Protein AF-A0A7J3ZK32-F1 (afdb_monomer_lite)

Organism: NCBI:txid683846

pLDDT: mean 95.5, std 4.34, range [62.19, 98.19]

Sequence (78 aa):
MSYLQELKDRIAPELASKGIKVLPKGSSVLRVVKDTEVVMTISDRGDYVELDYKGKSYKYDKWYTKPEHLAKVILGQF

Foldseek 3Di:
DDQVVLLCVLQAVLVVVVVWHWDDDPDFKIFIADPNDGQWIWGHPPQWIWIQHPNDIDIGGCVPQGSVNVSVVVSVVD

Structure (mmCIF, N/CA/C/O backbone):
data_AF-A0A7J3ZK32-F1
#
_entry.id   AF-A0A7J3ZK32-F1
#
loop_
_atom_site.group_PDB
_atom_site.id
_atom_site.type_symbol
_atom_site.label_atom_id
_atom_site.label_alt_id
_atom_site.label_comp_id
_atom_site.label_asym_id
_atom_site.label_entity_id
_atom_site.label_seq_id
_atom_site.pdbx_PDB_ins_code
_atom_site.Cartn_x
_atom_site.Cartn_y
_atom_site.Cartn_z
_atom_site.occu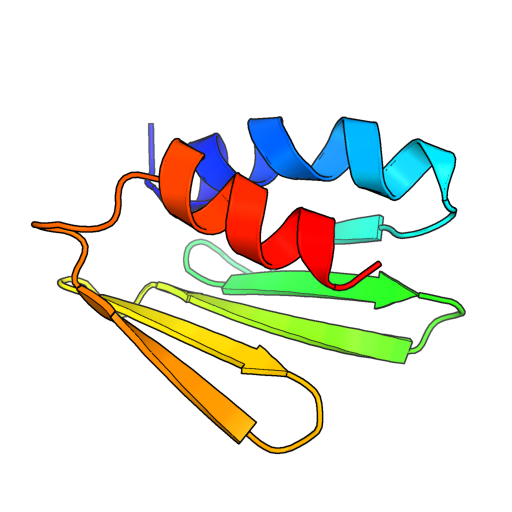pancy
_atom_site.B_iso_or_equiv
_atom_site.auth_seq_id
_atom_site.auth_comp_id
_atom_site.auth_asym_id
_atom_site.auth_atom_id
_atom_site.pdbx_PDB_model_num
ATOM 1 N N . MET A 1 1 ? 16.775 -7.706 -2.416 1.00 62.19 1 MET A N 1
ATOM 2 C CA . MET A 1 1 ? 15.675 -7.098 -1.632 1.00 62.19 1 MET A CA 1
ATOM 3 C C . MET A 1 1 ? 14.538 -6.807 -2.602 1.00 62.19 1 MET A C 1
ATOM 5 O O . MET A 1 1 ? 14.833 -6.294 -3.673 1.00 62.19 1 MET A O 1
ATOM 9 N N . SER A 1 2 ? 13.299 -7.223 -2.323 1.00 89.38 2 SER A N 1
ATOM 10 C CA . SER A 1 2 ? 12.166 -7.002 -3.240 1.00 89.38 2 SER A CA 1
ATOM 11 C C . SER A 1 2 ? 11.461 -5.676 -2.944 1.00 89.38 2 SER A C 1
ATOM 13 O O . SER A 1 2 ? 11.504 -5.193 -1.813 1.00 89.38 2 SER A O 1
ATOM 15 N N . TYR A 1 3 ? 10.772 -5.117 -3.945 1.00 94.00 3 TYR A N 1
ATOM 16 C CA . TYR A 1 3 ? 10.000 -3.875 -3.812 1.00 94.00 3 TYR A CA 1
ATOM 17 C C . TYR A 1 3 ? 9.032 -3.922 -2.618 1.00 94.00 3 TYR A C 1
ATOM 19 O O . TYR A 1 3 ? 8.992 -3.002 -1.805 1.00 94.00 3 TYR A O 1
ATOM 27 N N . LEU A 1 4 ? 8.269 -5.015 -2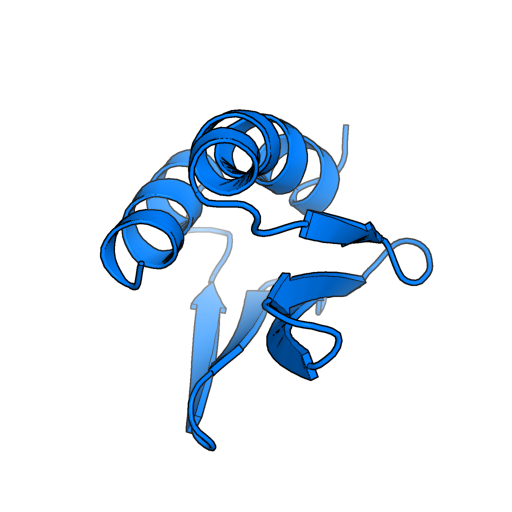.482 1.00 95.19 4 LEU A N 1
ATOM 28 C CA . LEU A 1 4 ? 7.315 -5.175 -1.381 1.00 95.19 4 LEU A CA 1
ATOM 29 C C . LEU A 1 4 ? 7.983 -5.363 -0.021 1.00 95.19 4 LEU A C 1
ATOM 31 O O . LEU A 1 4 ? 7.413 -4.938 0.979 1.00 95.19 4 LEU A O 1
ATOM 35 N N . GLN A 1 5 ? 9.166 -5.977 0.039 1.00 95.12 5 GLN A N 1
ATOM 36 C CA . GLN A 1 5 ? 9.892 -6.092 1.300 1.00 95.12 5 GLN A CA 1
ATOM 37 C C . GLN A 1 5 ? 10.299 -4.702 1.797 1.00 95.12 5 GLN A C 1
ATOM 39 O O . GLN A 1 5 ? 9.977 -4.345 2.925 1.00 95.12 5 GLN A O 1
ATOM 44 N N . GLU A 1 6 ? 10.895 -3.884 0.925 1.00 96.06 6 GLU A N 1
ATOM 45 C CA . GLU A 1 6 ? 11.266 -2.510 1.273 1.00 96.06 6 GLU A CA 1
ATOM 46 C C . GLU A 1 6 ? 10.038 -1.659 1.631 1.00 96.06 6 GLU A C 1
ATOM 48 O O . GLU A 1 6 ? 10.060 -0.895 2.595 1.00 96.06 6 GLU A O 1
ATOM 53 N N . LEU A 1 7 ? 8.935 -1.813 0.890 1.00 96.88 7 LEU A N 1
ATOM 54 C CA . LEU A 1 7 ? 7.683 -1.132 1.205 1.00 96.88 7 LEU A CA 1
ATOM 55 C C . LEU A 1 7 ? 7.174 -1.517 2.598 1.00 96.88 7 LEU A C 1
ATOM 57 O O . LEU A 1 7 ? 6.849 -0.634 3.389 1.00 96.88 7 LEU A O 1
ATOM 61 N N . LYS A 1 8 ? 7.129 -2.820 2.908 1.00 96.81 8 LYS A N 1
ATOM 62 C CA . LYS A 1 8 ? 6.694 -3.348 4.207 1.00 96.81 8 LYS A CA 1
ATOM 63 C C . LYS A 1 8 ? 7.543 -2.789 5.344 1.00 96.81 8 LYS A C 1
ATOM 65 O O . LYS A 1 8 ? 6.971 -2.354 6.339 1.00 96.81 8 LYS A O 1
ATOM 70 N N . ASP A 1 9 ? 8.864 -2.775 5.186 1.00 96.62 9 ASP A N 1
ATOM 71 C CA . ASP A 1 9 ? 9.798 -2.298 6.212 1.00 96.62 9 ASP A CA 1
ATOM 72 C C . ASP A 1 9 ? 9.573 -0.813 6.546 1.00 96.62 9 ASP A C 1
ATOM 74 O O . ASP A 1 9 ? 9.780 -0.394 7.683 1.00 96.62 9 ASP A O 1
ATOM 78 N N . ARG A 1 10 ? 9.068 -0.030 5.584 1.00 96.81 10 ARG A N 1
ATOM 79 C CA . ARG A 1 10 ? 8.722 1.387 5.766 1.00 96.81 10 ARG A CA 1
ATOM 80 C C . ARG A 1 10 ? 7.348 1.606 6.401 1.00 96.81 10 ARG A C 1
ATOM 82 O O . ARG A 1 10 ? 7.200 2.522 7.199 1.00 96.81 10 ARG A O 1
ATOM 89 N N . ILE A 1 11 ? 6.334 0.812 6.041 1.00 97.69 11 ILE A N 1
ATOM 90 C CA . ILE A 1 11 ? 4.951 1.048 6.505 1.00 97.69 11 ILE A CA 1
ATOM 91 C C . I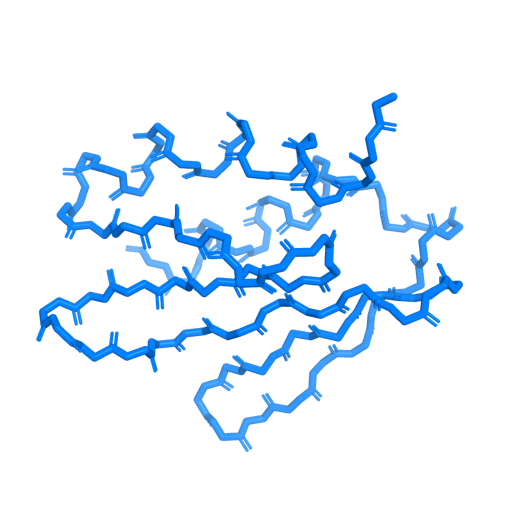LE A 1 11 ? 4.592 0.289 7.786 1.00 97.69 11 ILE A C 1
ATOM 93 O O . ILE A 1 11 ? 3.733 0.741 8.537 1.00 97.69 11 ILE A O 1
ATOM 97 N N . ALA A 1 12 ? 5.205 -0.869 8.047 1.00 97.12 12 ALA A N 1
ATOM 98 C CA . ALA A 1 12 ? 4.805 -1.728 9.159 1.00 97.12 12 ALA A CA 1
ATOM 99 C C . ALA A 1 12 ? 5.031 -1.096 10.548 1.00 97.12 12 ALA A C 1
ATOM 101 O O . ALA A 1 12 ? 4.113 -1.202 11.362 1.00 97.12 12 ALA A O 1
ATOM 102 N N . PRO A 1 13 ? 6.166 -0.424 10.842 1.00 97.19 13 PRO A N 1
ATOM 103 C CA . PRO A 1 13 ? 6.380 0.210 12.147 1.00 97.19 13 PRO A CA 1
ATOM 104 C C . PRO A 1 13 ? 5.368 1.328 12.429 1.00 97.19 13 PRO A C 1
ATOM 106 O O . PRO A 1 13 ? 4.756 1.368 13.494 1.00 97.19 13 PRO A O 1
ATOM 109 N N . GLU A 1 14 ? 5.132 2.185 11.434 1.00 96.62 14 GLU A N 1
ATOM 110 C CA . GLU A 1 14 ? 4.211 3.321 11.530 1.00 96.62 14 GLU A CA 1
ATOM 111 C C . GLU A 1 14 ? 2.764 2.856 11.735 1.00 96.62 14 GLU A C 1
ATOM 113 O O . GLU A 1 14 ? 2.055 3.348 12.613 1.00 96.62 14 GLU A O 1
ATOM 118 N N . LEU A 1 15 ? 2.327 1.854 10.967 1.00 96.81 15 LEU A N 1
ATOM 119 C CA . LEU A 1 15 ? 0.977 1.298 11.069 1.00 96.81 15 LEU A CA 1
ATOM 120 C C . LEU A 1 15 ? 0.767 0.502 12.365 1.00 96.81 15 LEU A C 1
ATOM 122 O O . LEU A 1 15 ? -0.331 0.540 12.928 1.00 96.81 15 LEU A O 1
ATOM 126 N N . ALA A 1 16 ? 1.810 -0.150 12.889 1.00 96.19 16 ALA A N 1
ATOM 127 C CA . ALA A 1 16 ? 1.731 -0.883 14.150 1.00 96.19 16 ALA A CA 1
ATOM 128 C C . ALA A 1 16 ? 1.360 0.032 15.329 1.00 96.19 16 ALA A C 1
ATOM 130 O O . ALA A 1 16 ? 0.562 -0.373 16.174 1.00 96.19 16 ALA A O 1
ATOM 131 N N . SER A 1 17 ? 1.846 1.283 15.344 1.00 94.06 17 SER A N 1
ATOM 132 C CA . SER A 1 17 ? 1.478 2.285 16.363 1.00 94.06 17 SER A CA 1
ATOM 133 C C . SER A 1 17 ? -0.025 2.613 16.390 1.00 94.06 17 SER A C 1
ATOM 135 O O . SER A 1 17 ? -0.548 3.063 17.408 1.00 94.06 17 SER A O 1
ATOM 137 N N . LYS A 1 18 ? -0.738 2.330 15.291 1.00 93.88 18 LYS A N 1
ATOM 138 C CA . LYS A 1 18 ? -2.182 2.542 15.113 1.00 93.88 18 LYS A CA 1
ATOM 139 C C . LYS A 1 18 ? -3.003 1.251 15.250 1.00 93.88 18 LYS A C 1
ATOM 141 O O . LYS A 1 18 ? -4.180 1.236 14.893 1.00 93.88 18 LYS A O 1
ATOM 146 N N . GLY A 1 19 ? -2.389 0.152 15.699 1.00 94.88 19 GLY A N 1
ATOM 147 C CA . GLY A 1 19 ? -3.033 -1.165 15.785 1.00 94.88 19 GLY A CA 1
ATOM 148 C C . GLY A 1 19 ? -3.253 -1.853 14.431 1.00 94.88 19 GLY A C 1
ATOM 149 O O . GLY A 1 19 ? -3.977 -2.845 14.352 1.00 94.88 19 GLY A O 1
ATOM 150 N N . ILE A 1 20 ? -2.629 -1.354 13.360 1.00 97.75 20 ILE A N 1
ATOM 151 C CA . ILE A 1 20 ? -2.769 -1.877 11.999 1.00 97.75 20 ILE A CA 1
ATOM 152 C C . ILE A 1 20 ? -1.595 -2.817 11.698 1.00 97.75 20 ILE A C 1
ATOM 154 O O . ILE A 1 20 ? -0.431 -2.478 11.902 1.00 97.75 20 ILE A O 1
ATOM 158 N N . LYS A 1 21 ? -1.887 -4.015 11.187 1.00 97.44 21 LYS A N 1
ATOM 159 C CA . LYS A 1 21 ? -0.886 -5.045 10.868 1.00 97.44 21 LYS A CA 1
ATOM 160 C C . LYS A 1 21 ? -0.626 -5.111 9.368 1.00 97.44 21 LYS A C 1
ATOM 162 O O . LYS A 1 21 ? -1.558 -5.046 8.574 1.00 97.44 21 LYS A O 1
ATOM 167 N N . VAL A 1 22 ? 0.630 -5.330 8.980 1.00 97.44 22 VAL A N 1
ATOM 168 C CA . VAL A 1 22 ? 1.025 -5.562 7.581 1.00 97.44 22 VAL A CA 1
ATOM 169 C C . VAL A 1 22 ?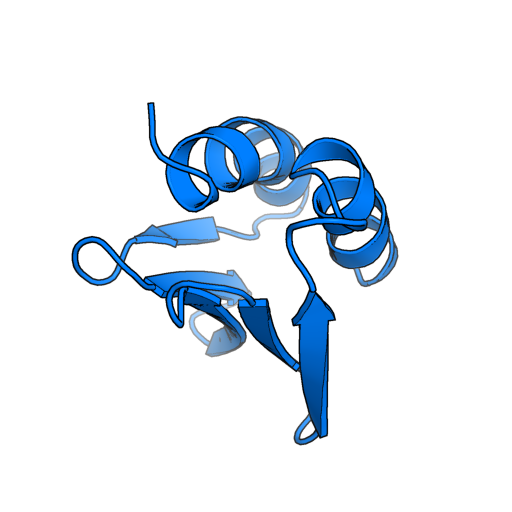 1.516 -6.996 7.432 1.00 97.44 22 VAL A C 1
ATOM 171 O O . VAL A 1 22 ? 2.591 -7.358 7.912 1.00 97.44 22 VAL A O 1
ATOM 174 N N . LEU A 1 23 ? 0.707 -7.828 6.783 1.00 96.25 23 LEU A N 1
ATOM 175 C CA . LEU A 1 23 ? 0.922 -9.266 6.672 1.00 96.25 23 LEU A CA 1
ATOM 176 C C . LEU A 1 23 ? 1.285 -9.644 5.229 1.00 96.25 23 LEU A C 1
ATOM 178 O O . LEU A 1 23 ? 0.522 -9.328 4.314 1.00 96.25 23 LEU A O 1
ATOM 182 N N . PRO A 1 24 ? 2.413 -10.333 4.990 1.00 94.94 24 PRO A N 1
ATOM 183 C CA . PRO A 1 24 ? 2.701 -10.888 3.676 1.00 94.94 24 PRO A CA 1
ATOM 184 C C . PRO A 1 24 ? 1.753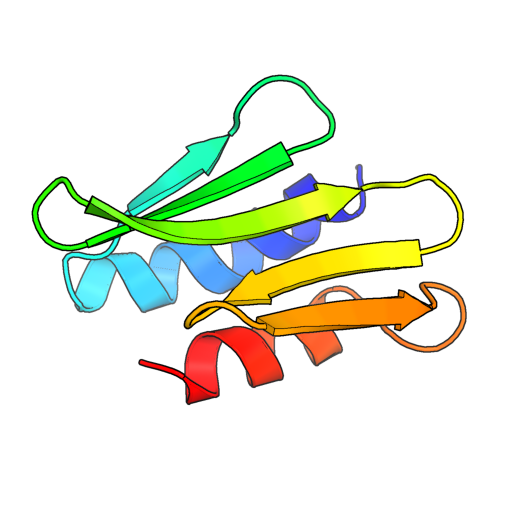 -12.054 3.364 1.00 94.94 24 PRO A C 1
ATOM 186 O O . PRO A 1 24 ? 1.413 -12.850 4.240 1.00 94.94 24 PRO A O 1
ATOM 189 N N . LYS A 1 25 ? 1.353 -12.177 2.099 1.00 93.56 25 LYS A N 1
ATOM 190 C CA . LYS A 1 25 ? 0.635 -13.334 1.556 1.00 93.56 25 LYS A CA 1
ATOM 191 C C . LYS A 1 25 ? 1.411 -13.853 0.346 1.00 93.56 25 LYS A C 1
ATOM 193 O O . LYS A 1 25 ? 1.197 -13.413 -0.778 1.00 93.56 25 LYS A O 1
ATOM 198 N N . GLY A 1 26 ? 2.323 -14.792 0.584 1.00 89.88 26 GLY A N 1
ATOM 199 C CA . GLY A 1 26 ? 3.291 -15.212 -0.431 1.00 89.88 26 GLY A CA 1
ATOM 200 C C . GLY A 1 26 ? 4.361 -14.143 -0.679 1.00 89.88 26 GLY A C 1
ATOM 201 O O . GLY A 1 26 ? 4.620 -13.309 0.188 1.00 89.88 26 GLY A O 1
ATOM 202 N N . SER A 1 27 ? 4.995 -14.179 -1.852 1.00 88.50 27 SER A N 1
ATOM 203 C CA . SER A 1 27 ? 6.116 -13.293 -2.209 1.00 88.50 27 SER A CA 1
ATOM 204 C C . SER A 1 27 ? 5.700 -11.982 -2.883 1.00 88.50 27 SER A C 1
ATOM 206 O O . SER A 1 27 ? 6.482 -11.034 -2.894 1.00 88.50 27 SER A O 1
ATOM 208 N N . SER A 1 28 ? 4.488 -11.920 -3.440 1.00 94.31 28 SER A N 1
ATOM 209 C CA . SER A 1 28 ? 4.028 -10.823 -4.301 1.00 94.31 28 SER A CA 1
ATOM 210 C C . SER A 1 28 ? 2.826 -10.056 -3.751 1.00 94.31 28 SER A C 1
ATOM 212 O O . SER A 1 28 ? 2.284 -9.213 -4.456 1.00 94.31 28 SER A O 1
ATOM 214 N N . VAL A 1 29 ? 2.385 -10.316 -2.515 1.00 97.12 29 VAL A N 1
ATOM 215 C CA . VAL A 1 29 ? 1.220 -9.631 -1.935 1.00 97.12 29 VAL A CA 1
ATOM 216 C C . VAL A 1 29 ? 1.472 -9.234 -0.482 1.00 97.12 29 VAL A C 1
ATOM 218 O O . VAL A 1 29 ? 1.944 -10.038 0.323 1.00 97.12 29 VAL A O 1
ATOM 221 N N . LEU A 1 30 ? 1.084 -8.008 -0.128 1.00 97.75 30 LEU A N 1
ATOM 222 C CA . LEU A 1 30 ? 0.929 -7.534 1.245 1.00 97.75 30 LEU A CA 1
ATOM 223 C C . LEU A 1 30 ? -0.545 -7.239 1.530 1.00 97.75 30 LEU A C 1
ATOM 225 O O . LEU A 1 30 ? -1.266 -6.703 0.690 1.00 97.75 30 LEU A O 1
ATOM 229 N N . ARG A 1 31 ? -0.986 -7.556 2.743 1.00 97.69 31 ARG A N 1
ATOM 230 C CA . ARG A 1 31 ? -2.301 -7.192 3.269 1.00 97.69 31 ARG A CA 1
ATOM 231 C C . ARG A 1 31 ? -2.131 -6.262 4.452 1.00 97.69 31 ARG A C 1
ATOM 233 O O . ARG A 1 31 ? -1.398 -6.582 5.385 1.00 97.69 31 ARG A O 1
ATOM 240 N N . VAL A 1 32 ? -2.842 -5.146 4.425 1.00 97.81 32 VAL A N 1
ATOM 241 C CA . VAL A 1 32 ? -2.988 -4.251 5.569 1.00 97.81 32 VAL A CA 1
ATOM 242 C C . VAL A 1 32 ? -4.275 -4.635 6.284 1.00 97.81 32 VAL A C 1
ATOM 244 O O . VAL A 1 32 ? -5.342 -4.673 5.669 1.00 97.81 32 VAL A O 1
ATOM 247 N N . VAL A 1 33 ? -4.162 -4.964 7.566 1.00 97.62 33 VAL A N 1
ATOM 248 C CA . VAL A 1 33 ? -5.248 -5.502 8.386 1.00 97.62 33 VAL A CA 1
ATOM 249 C C . VAL A 1 33 ? -5.501 -4.579 9.566 1.00 97.62 33 VAL A C 1
ATOM 251 O O . VAL A 1 33 ? -4.581 -4.301 10.336 1.00 97.62 33 VAL A O 1
ATOM 254 N N . LYS A 1 34 ? -6.748 -4.143 9.727 1.00 96.00 34 LYS A N 1
ATOM 255 C CA . LYS A 1 34 ? -7.217 -3.345 10.861 1.00 96.00 34 LYS A CA 1
ATOM 256 C C . LYS A 1 34 ? -8.444 -4.033 11.447 1.00 96.00 34 LYS A C 1
ATOM 258 O O . LYS A 1 34 ? -9.308 -4.444 10.686 1.00 96.00 34 LYS A O 1
ATOM 263 N N . ASP A 1 35 ? -8.487 -4.212 12.765 1.00 93.75 35 ASP A N 1
ATOM 264 C CA . ASP A 1 35 ? -9.639 -4.805 13.464 1.00 93.75 35 ASP A CA 1
ATOM 265 C C . ASP A 1 35 ? -10.106 -6.144 12.861 1.00 93.75 35 ASP A C 1
ATOM 267 O O . ASP A 1 35 ? -11.293 -6.415 12.745 1.00 93.75 35 ASP A O 1
ATOM 271 N N . THR A 1 36 ? -9.150 -6.997 12.465 1.00 91.44 36 THR A N 1
ATOM 272 C CA . THR A 1 36 ? -9.349 -8.295 11.775 1.00 91.44 36 THR A CA 1
ATOM 273 C C . THR A 1 36 ? -9.828 -8.233 10.318 1.00 91.44 36 THR A C 1
ATOM 275 O O . THR A 1 36 ? -9.832 -9.260 9.640 1.00 91.44 36 THR A O 1
ATOM 278 N N . GLU A 1 37 ? -10.098 -7.044 9.782 1.00 95.38 37 GLU A N 1
ATOM 279 C CA . GLU A 1 37 ? -10.495 -6.831 8.391 1.00 95.38 37 GLU A CA 1
ATOM 280 C C . GLU A 1 37 ? -9.313 -6.433 7.503 1.00 95.38 37 GLU A C 1
ATOM 282 O O . GLU A 1 37 ? -8.429 -5.666 7.894 1.00 95.38 37 GLU A O 1
ATOM 287 N N . VAL A 1 38 ? -9.296 -6.933 6.264 1.00 96.81 38 VAL A N 1
ATOM 288 C CA . VAL A 1 38 ? -8.327 -6.490 5.252 1.00 96.81 38 VAL A CA 1
ATOM 289 C C . VAL A 1 38 ? -8.807 -5.164 4.674 1.00 96.81 38 VAL A C 1
ATOM 291 O O . VAL A 1 38 ? -9.728 -5.130 3.863 1.00 96.81 38 VAL A O 1
ATOM 294 N N . VAL A 1 39 ? -8.152 -4.076 5.067 1.00 97.12 39 VAL A N 1
ATOM 295 C CA . VAL A 1 39 ? -8.506 -2.716 4.636 1.00 97.12 39 VAL A CA 1
ATOM 296 C C . VAL A 1 39 ? -7.789 -2.292 3.356 1.00 97.12 39 VAL A C 1
ATOM 298 O O . VAL A 1 39 ? -8.270 -1.408 2.651 1.00 97.12 39 VAL A O 1
ATOM 301 N N . MET A 1 40 ? -6.648 -2.915 3.044 1.00 98.19 40 MET A N 1
ATOM 302 C CA . MET A 1 40 ? -5.891 -2.664 1.817 1.00 98.19 40 MET A CA 1
ATOM 303 C C . MET A 1 40 ? -5.128 -3.918 1.384 1.00 98.19 40 MET A C 1
ATOM 305 O O . MET A 1 40 ? -4.577 -4.639 2.220 1.00 98.19 40 MET A O 1
ATOM 309 N N . THR A 1 41 ? -5.066 -4.164 0.077 1.00 98.19 41 THR A N 1
ATOM 310 C CA . THR A 1 41 ? -4.203 -5.196 -0.518 1.00 98.19 41 THR A CA 1
ATOM 311 C C . THR A 1 41 ? -3.230 -4.539 -1.486 1.00 98.19 41 THR A C 1
ATOM 313 O O . THR A 1 41 ? -3.624 -3.688 -2.272 1.00 98.19 41 THR A O 1
ATOM 316 N N . ILE A 1 42 ? -1.957 -4.919 -1.411 1.00 98.12 42 ILE A N 1
ATOM 317 C CA . ILE A 1 42 ? -0.888 -4.397 -2.262 1.00 98.12 42 ILE A CA 1
ATOM 318 C C . ILE A 1 42 ? -0.280 -5.588 -2.996 1.00 98.12 42 ILE A C 1
ATOM 320 O O . ILE A 1 42 ? 0.255 -6.490 -2.351 1.00 98.12 42 ILE A O 1
ATOM 324 N N . SER A 1 43 ? -0.365 -5.602 -4.321 1.00 97.69 43 SER A N 1
ATOM 325 C CA . SER A 1 43 ? 0.072 -6.714 -5.164 1.00 97.69 43 SER A CA 1
ATOM 326 C C . SER A 1 43 ? 1.168 -6.270 -6.124 1.00 97.69 43 SER A C 1
ATOM 328 O O . SER A 1 43 ? 0.996 -5.327 -6.891 1.00 97.69 43 SER A O 1
ATOM 330 N N . ASP A 1 44 ? 2.291 -6.973 -6.111 1.00 96.44 44 ASP A N 1
ATOM 331 C CA . ASP A 1 44 ? 3.359 -6.826 -7.090 1.00 96.44 44 ASP A CA 1
ATOM 332 C C . ASP A 1 44 ? 2.984 -7.568 -8.382 1.00 96.44 44 ASP A C 1
ATOM 334 O O . ASP A 1 44 ? 2.731 -8.776 -8.365 1.00 96.44 44 ASP A O 1
ATOM 338 N N . ARG A 1 45 ? 2.929 -6.837 -9.501 1.00 96.19 45 ARG A N 1
ATOM 339 C CA . ARG A 1 45 ? 2.561 -7.348 -10.829 1.00 96.19 45 ARG A CA 1
ATOM 340 C C . ARG A 1 45 ? 3.733 -7.326 -11.818 1.00 96.19 45 ARG A C 1
ATOM 342 O O . ARG A 1 45 ? 3.509 -7.346 -13.023 1.00 96.19 45 ARG A O 1
ATOM 349 N N . GLY A 1 46 ? 4.973 -7.283 -11.329 1.00 94.56 46 GLY A N 1
ATOM 350 C CA . GLY A 1 46 ? 6.166 -7.150 -12.167 1.00 94.56 46 GLY A CA 1
ATOM 351 C C . GLY A 1 46 ? 6.529 -5.682 -12.351 1.00 94.56 46 GLY A C 1
ATOM 352 O O . GLY A 1 46 ? 7.214 -5.123 -11.495 1.00 94.56 46 GLY A O 1
ATOM 353 N N . ASP A 1 47 ? 6.041 -5.051 -13.417 1.00 95.88 47 ASP A N 1
ATOM 354 C CA . ASP A 1 47 ? 6.400 -3.665 -13.771 1.00 95.88 47 ASP A CA 1
ATOM 355 C C . ASP A 1 47 ? 5.672 -2.605 -12.932 1.00 95.88 47 ASP A C 1
ATOM 357 O O . ASP A 1 47 ? 6.130 -1.471 -12.788 1.00 95.88 47 ASP A O 1
ATOM 361 N N . TYR A 1 48 ? 4.549 -2.982 -12.326 1.00 96.81 48 TYR A N 1
ATOM 362 C CA . TYR A 1 48 ? 3.731 -2.095 -11.510 1.00 96.81 48 TYR A CA 1
ATOM 363 C C . TYR A 1 48 ? 3.303 -2.763 -10.202 1.00 96.81 48 TYR A C 1
ATOM 365 O O . TYR A 1 48 ? 3.392 -3.982 -10.025 1.00 96.81 48 TYR A O 1
ATOM 373 N N . VAL A 1 49 ? 2.835 -1.939 -9.270 1.00 97.69 49 VAL A N 1
ATOM 374 C CA . VAL A 1 49 ? 2.167 -2.366 -8.042 1.00 97.69 49 VAL A CA 1
ATOM 375 C C . VAL A 1 49 ? 0.707 -1.953 -8.105 1.00 97.69 49 VAL A C 1
ATOM 377 O O . VAL A 1 49 ? 0.376 -0.834 -8.490 1.00 97.69 49 VAL A O 1
ATOM 380 N N . GLU A 1 50 ? -0.168 -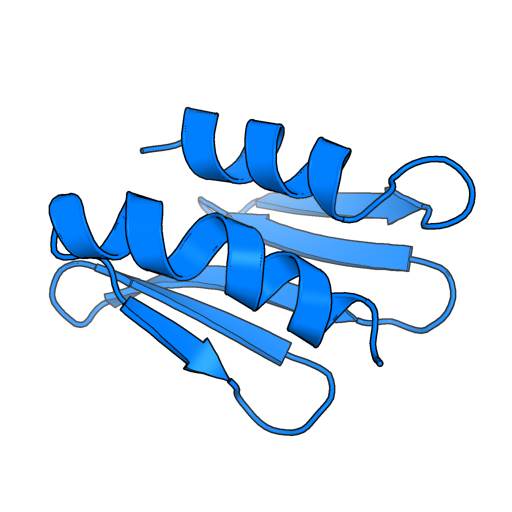2.873 -7.737 1.00 98.06 50 GLU A N 1
ATOM 381 C CA . GLU A 1 50 ? -1.607 -2.668 -7.650 1.00 98.06 50 GLU A CA 1
ATOM 382 C C . GLU A 1 50 ? -1.999 -2.511 -6.181 1.00 98.06 50 GLU A C 1
ATOM 384 O O . GLU A 1 50 ? -1.620 -3.331 -5.346 1.00 98.06 50 GLU A O 1
ATOM 389 N N . LEU A 1 51 ? -2.716 -1.440 -5.859 1.00 97.94 51 LEU A N 1
ATOM 390 C CA . LEU A 1 51 ? -3.205 -1.129 -4.523 1.00 97.94 51 LEU A CA 1
ATOM 391 C C . LEU A 1 51 ? -4.729 -1.127 -4.552 1.00 97.94 51 LEU A C 1
ATOM 393 O O . LEU A 1 51 ? -5.344 -0.244 -5.145 1.00 97.94 51 LEU A O 1
ATOM 397 N N . ASP A 1 52 ? -5.330 -2.099 -3.882 1.00 98.00 52 ASP A N 1
ATOM 398 C CA . ASP A 1 52 ? -6.772 -2.190 -3.697 1.00 98.00 52 ASP A CA 1
ATOM 399 C C . ASP A 1 52 ? -7.142 -1.586 -2.340 1.00 98.00 52 ASP A C 1
ATOM 401 O O . ASP A 1 52 ? -6.722 -2.085 -1.291 1.00 98.00 52 ASP A O 1
ATOM 405 N N . TYR A 1 53 ? -7.920 -0.503 -2.352 1.00 96.50 53 TYR A N 1
ATOM 406 C CA . TYR A 1 53 ? -8.331 0.246 -1.164 1.00 96.50 53 TYR A CA 1
ATOM 407 C C . TYR A 1 53 ? -9.733 0.837 -1.348 1.00 96.50 53 TYR A C 1
ATOM 409 O O . TYR A 1 53 ? -10.020 1.471 -2.363 1.00 96.50 53 TYR A O 1
ATOM 417 N N . LYS A 1 54 ? -10.621 0.644 -0.359 1.00 93.81 54 LYS A N 1
ATOM 418 C CA . LYS A 1 54 ? -12.012 1.157 -0.367 1.00 93.81 54 LYS A CA 1
ATOM 419 C C . LYS A 1 54 ? -12.785 0.847 -1.664 1.00 93.81 54 LYS A C 1
ATOM 421 O O . LYS A 1 54 ? -13.479 1.704 -2.208 1.00 93.81 54 LYS A O 1
ATOM 426 N N . GLY A 1 55 ? -12.636 -0.376 -2.178 1.00 93.88 55 GLY A N 1
ATOM 427 C CA . GLY A 1 55 ? -13.312 -0.831 -3.401 1.00 93.88 55 GLY A CA 1
ATOM 428 C C . GLY A 1 55 ? -12.765 -0.232 -4.702 1.00 93.88 55 GLY A C 1
ATOM 429 O O . GLY A 1 55 ? -13.363 -0.428 -5.756 1.00 93.88 55 GLY A O 1
ATOM 430 N N . LYS A 1 56 ? -11.643 0.492 -4.648 1.00 96.62 56 LYS A N 1
ATOM 431 C CA . LYS A 1 56 ? -10.940 1.030 -5.816 1.00 96.62 56 LYS A CA 1
ATOM 432 C C . LYS A 1 56 ? -9.576 0.370 -5.953 1.00 96.62 56 LYS A C 1
ATOM 434 O O . LYS A 1 56 ? -8.929 0.082 -4.949 1.00 96.62 56 LYS A O 1
ATOM 439 N N . SER A 1 57 ? -9.149 0.176 -7.195 1.00 97.31 57 SER A N 1
ATOM 440 C CA . SER A 1 57 ? -7.834 -0.358 -7.535 1.00 97.31 57 SER A CA 1
ATOM 441 C C . SER A 1 57 ? -6.990 0.743 -8.174 1.00 97.31 57 SER A C 1
ATOM 443 O O . SER A 1 57 ? -7.439 1.414 -9.107 1.00 97.31 57 SER A O 1
ATOM 445 N N . TYR A 1 58 ? -5.788 0.955 -7.649 1.00 97.38 58 TYR A N 1
ATOM 446 C CA . TYR A 1 58 ? -4.843 1.977 -8.087 1.00 97.38 58 TYR A CA 1
ATOM 447 C C . TYR A 1 58 ? -3.573 1.301 -8.583 1.00 97.38 58 TYR A C 1
ATOM 449 O O . TYR A 1 58 ? -3.018 0.440 -7.903 1.00 97.38 58 TYR A O 1
ATOM 457 N N . LYS A 1 59 ? -3.090 1.700 -9.758 1.00 97.75 59 LYS A N 1
ATOM 458 C CA . LYS A 1 59 ? -1.861 1.155 -10.338 1.00 97.75 59 LYS A CA 1
ATOM 459 C C . LYS A 1 59 ? -0.736 2.171 -10.231 1.00 97.75 59 LYS A C 1
ATOM 461 O O . LYS A 1 59 ? -0.902 3.323 -10.622 1.00 97.75 59 LYS A O 1
ATOM 466 N N . TYR A 1 60 ? 0.402 1.715 -9.726 1.00 97.12 60 TYR A N 1
ATOM 467 C CA . TYR A 1 60 ? 1.615 2.502 -9.557 1.00 97.12 60 TYR A CA 1
ATOM 468 C C . TYR A 1 60 ? 2.743 1.868 -10.355 1.00 97.12 60 TYR A C 1
ATOM 470 O O . TYR A 1 60 ? 3.200 0.771 -10.037 1.00 97.12 60 TYR A O 1
ATOM 478 N N . ASP A 1 61 ? 3.192 2.569 -11.388 1.00 96.50 61 ASP A N 1
ATOM 479 C CA . ASP A 1 61 ? 4.346 2.159 -12.176 1.00 96.50 61 ASP A CA 1
ATOM 480 C C . ASP A 1 61 ? 5.623 2.246 -11.321 1.00 96.50 61 ASP A C 1
ATOM 482 O O . ASP A 1 61 ? 5.879 3.274 -10.679 1.00 96.50 61 ASP A O 1
ATOM 486 N N . LYS A 1 62 ? 6.416 1.169 -11.284 1.00 95.31 62 LYS A N 1
ATOM 487 C CA . LYS A 1 62 ? 7.625 1.094 -10.451 1.00 95.31 62 LYS A CA 1
ATOM 488 C C . LYS A 1 62 ? 8.797 1.900 -10.996 1.00 95.31 62 LYS A C 1
ATOM 490 O O . LYS A 1 62 ? 9.694 2.222 -10.217 1.00 95.31 62 LYS A O 1
ATOM 495 N N . TRP A 1 63 ? 8.793 2.256 -12.279 1.00 94.25 63 TRP A N 1
ATOM 496 C CA . TRP A 1 63 ? 9.809 3.128 -12.869 1.00 94.25 63 TRP A CA 1
ATOM 497 C C . TRP A 1 63 ? 9.768 4.519 -12.231 1.00 94.25 63 TRP A C 1
ATOM 499 O O . TRP A 1 63 ? 10.805 5.156 -12.054 1.00 94.25 63 TRP A O 1
ATOM 509 N N . TYR A 1 64 ? 8.576 4.961 -11.817 1.00 93.25 64 TYR A N 1
ATOM 510 C CA . TYR A 1 64 ? 8.348 6.287 -11.236 1.00 93.25 64 TYR A CA 1
ATOM 511 C C . TYR A 1 64 ? 8.019 6.249 -9.738 1.00 93.25 64 TYR A C 1
ATOM 513 O O . TYR A 1 64 ? 8.284 7.203 -8.999 1.00 93.25 64 TYR A O 1
ATOM 521 N N . THR A 1 65 ? 7.466 5.139 -9.254 1.00 95.62 65 THR A N 1
ATOM 522 C CA . THR A 1 65 ? 6.991 5.015 -7.875 1.00 95.62 65 THR A CA 1
ATOM 523 C C . THR A 1 65 ? 7.924 4.126 -7.073 1.00 95.62 65 THR A C 1
ATOM 525 O O . THR A 1 65 ? 7.711 2.921 -6.962 1.00 95.62 65 THR A O 1
ATOM 528 N N . LYS A 1 66 ? 8.945 4.725 -6.456 1.00 96.12 66 LYS A N 1
ATOM 529 C CA . LYS A 1 66 ? 9.795 4.034 -5.478 1.00 96.12 66 LYS A CA 1
ATOM 530 C C . LYS A 1 66 ? 8.983 3.596 -4.244 1.00 96.12 66 LYS A C 1
ATOM 532 O O . LYS A 1 66 ? 7.990 4.257 -3.921 1.00 96.12 66 LYS A O 1
ATOM 537 N N . PRO A 1 67 ? 9.420 2.562 -3.498 1.00 96.69 67 PRO A N 1
ATOM 538 C CA . PRO A 1 67 ? 8.741 2.120 -2.275 1.00 96.69 67 PRO A CA 1
ATOM 539 C C . PRO A 1 67 ? 8.504 3.248 -1.263 1.00 96.69 67 PRO A C 1
ATOM 541 O O . PRO A 1 67 ? 7.448 3.317 -0.645 1.00 96.69 67 PRO A O 1
ATOM 544 N N . GLU A 1 68 ? 9.447 4.183 -1.136 1.00 96.75 68 GLU A N 1
ATOM 545 C CA . GLU A 1 68 ? 9.318 5.365 -0.273 1.00 96.75 68 GLU A CA 1
ATOM 546 C C . GLU A 1 68 ? 8.197 6.330 -0.689 1.00 96.75 68 GLU A C 1
ATOM 548 O O . GLU A 1 68 ? 7.564 6.939 0.173 1.00 96.75 68 GLU A O 1
ATOM 553 N N . HIS A 1 69 ? 7.918 6.458 -1.990 1.00 97.00 69 HIS A N 1
ATOM 554 C CA . HIS A 1 69 ? 6.820 7.286 -2.492 1.00 97.00 69 HIS A CA 1
ATOM 555 C C . HIS A 1 69 ? 5.478 6.628 -2.172 1.00 97.00 69 HIS A C 1
ATOM 557 O O . HIS A 1 69 ? 4.586 7.275 -1.623 1.00 97.00 69 HIS A O 1
ATOM 563 N N . LEU A 1 70 ? 5.356 5.326 -2.452 1.00 97.12 70 LEU A N 1
ATOM 564 C CA . LEU A 1 70 ? 4.130 4.579 -2.182 1.00 97.12 70 LEU A CA 1
ATOM 565 C C . LEU A 1 70 ? 3.852 4.465 -0.675 1.00 97.12 70 LEU A C 1
ATOM 567 O O . LEU A 1 70 ? 2.701 4.581 -0.260 1.00 97.12 70 LEU A O 1
ATOM 571 N N . ALA A 1 71 ? 4.892 4.328 0.153 1.00 97.81 71 ALA A N 1
ATOM 572 C CA . ALA A 1 71 ? 4.763 4.330 1.608 1.00 97.81 71 ALA A CA 1
ATOM 573 C C . ALA A 1 71 ? 4.072 5.605 2.115 1.00 97.81 71 ALA A C 1
ATOM 575 O O . ALA A 1 71 ? 3.122 5.509 2.885 1.00 97.81 71 ALA A O 1
ATOM 576 N N . LYS A 1 72 ? 4.477 6.791 1.634 1.00 97.25 72 LYS A N 1
ATOM 577 C CA . LYS A 1 72 ? 3.835 8.067 2.007 1.00 97.25 72 LYS A CA 1
ATOM 578 C C . LYS A 1 72 ? 2.350 8.093 1.644 1.00 97.25 72 LYS A C 1
ATOM 580 O O . LYS A 1 72 ? 1.536 8.547 2.442 1.00 97.25 72 LYS A O 1
ATOM 585 N N . VAL A 1 73 ? 1.997 7.579 0.464 1.00 96.50 73 VAL A N 1
ATOM 586 C CA . VAL A 1 73 ? 0.599 7.501 0.013 1.00 96.50 73 VAL A CA 1
ATOM 587 C C . VAL A 1 73 ? -0.220 6.590 0.924 1.00 96.50 73 VAL A C 1
ATOM 589 O O . VAL A 1 73 ? -1.297 6.992 1.356 1.00 96.50 73 VAL A O 1
ATOM 592 N N . ILE A 1 74 ? 0.298 5.396 1.240 1.00 96.75 74 ILE A N 1
ATOM 593 C CA . ILE A 1 74 ? -0.363 4.415 2.112 1.00 96.75 74 ILE A CA 1
ATOM 594 C C . ILE A 1 74 ? -0.549 4.981 3.519 1.00 96.75 74 ILE A C 1
ATOM 596 O O . ILE A 1 74 ? -1.651 4.922 4.058 1.00 96.75 74 ILE A O 1
ATOM 600 N N . LEU A 1 75 ? 0.509 5.546 4.105 1.00 96.62 75 LEU A N 1
ATOM 601 C CA . LEU A 1 75 ? 0.470 6.100 5.458 1.00 96.62 75 LEU A CA 1
ATOM 602 C C . LEU A 1 75 ? -0.497 7.281 5.568 1.00 96.62 75 LEU A C 1
ATOM 604 O O . LEU A 1 75 ? -1.156 7.411 6.590 1.00 96.62 75 LEU A O 1
ATOM 608 N N . GLY A 1 76 ? -0.653 8.082 4.510 1.00 95.81 76 GLY A N 1
ATOM 609 C CA . GLY A 1 76 ? -1.633 9.170 4.465 1.00 95.81 76 GLY A CA 1
ATOM 610 C C . GLY A 1 76 ? -3.103 8.727 4.436 1.00 95.81 76 GLY A C 1
ATOM 611 O O . GLY A 1 76 ? -3.982 9.580 4.520 1.00 95.81 76 GLY A O 1
ATOM 612 N N . GLN A 1 77 ? -3.397 7.427 4.301 1.00 93.94 77 GLN A N 1
ATOM 613 C CA . GLN A 1 77 ? -4.771 6.899 4.322 1.00 93.94 77 GLN A CA 1
ATOM 614 C C . GLN A 1 77 ? -5.267 6.486 5.721 1.00 93.94 77 GLN A C 1
ATOM 616 O O . GLN A 1 77 ? -6.431 6.087 5.850 1.00 93.94 77 GLN A O 1
ATOM 621 N N . PHE A 1 78 ? -4.405 6.538 6.742 1.00 89.31 78 PHE A N 1
ATOM 622 C CA . PHE A 1 78 ? -4.661 6.082 8.115 1.00 89.31 78 PHE A CA 1
ATOM 623 C C . PHE A 1 78 ? -4.189 7.116 9.130 1.00 89.31 78 PHE A C 1
ATOM 625 O O . PHE A 1 78 ? -4.613 7.056 10.304 1.00 89.31 78 PHE A O 1
#

Radius of gyration: 11.4 Å; chains: 1; bounding box: 29×24×30 Å

Secondary structure (DSSP, 8-state):
--HHHHHHHHHHHHHHTTT-EEEE-SSSEEEEEETTEEEEEEEE-SSEEEEEETTEEEEEETTT--HHHHHHHHHTT-